Protein AF-N8WRQ3-F1 (afdb_monomer)

Structure (mmCIF, N/CA/C/O backbone):
data_AF-N8WRQ3-F1
#
_entry.id   AF-N8WRQ3-F1
#
loop_
_atom_site.group_PDB
_atom_site.id
_atom_site.type_symbol
_atom_site.label_atom_id
_atom_site.label_alt_id
_atom_site.label_comp_id
_atom_site.label_asym_id
_atom_site.label_entity_id
_atom_site.label_seq_id
_atom_site.pdbx_PDB_ins_code
_atom_site.Cartn_x
_atom_site.Cartn_y
_atom_site.Cartn_z
_atom_site.occupancy
_atom_site.B_iso_or_equiv
_atom_site.auth_seq_id
_atom_site.auth_comp_id
_atom_site.auth_asym_id
_atom_site.auth_atom_id
_atom_site.pd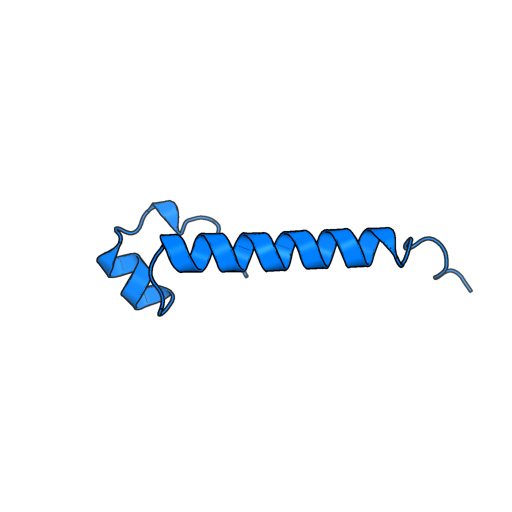bx_PDB_model_num
ATOM 1 N N . MET A 1 1 ? 10.363 9.667 -0.250 1.00 50.66 1 MET A N 1
ATOM 2 C CA . MET A 1 1 ? 9.105 9.711 0.524 1.00 50.66 1 MET A CA 1
ATOM 3 C C . MET A 1 1 ? 9.286 8.853 1.767 1.00 50.66 1 MET A C 1
ATOM 5 O O . MET A 1 1 ? 9.518 7.661 1.616 1.00 50.66 1 MET A O 1
ATOM 9 N N . ARG A 1 2 ? 9.278 9.433 2.974 1.00 53.09 2 ARG A N 1
ATOM 10 C CA . ARG A 1 2 ? 9.438 8.660 4.220 1.00 53.09 2 ARG A CA 1
ATOM 11 C C . ARG A 1 2 ? 8.076 8.121 4.667 1.00 53.09 2 ARG A C 1
ATOM 13 O O . ARG A 1 2 ? 7.398 8.738 5.478 1.00 53.09 2 ARG A O 1
ATOM 20 N N . TYR A 1 3 ? 7.666 6.982 4.113 1.00 63.66 3 TYR A N 1
ATOM 21 C CA . TYR A 1 3 ? 6.448 6.254 4.514 1.00 63.66 3 TYR A CA 1
ATOM 22 C C . TYR A 1 3 ? 6.656 5.370 5.758 1.00 63.66 3 TYR A C 1
ATOM 24 O O . TYR A 1 3 ? 5.856 4.481 6.035 1.00 63.66 3 TYR A O 1
ATOM 32 N N . GLU A 1 4 ? 7.731 5.613 6.510 1.00 62.66 4 GLU A N 1
ATOM 33 C CA . GLU A 1 4 ? 8.325 4.703 7.500 1.00 62.66 4 GLU A CA 1
ATOM 34 C C . GLU A 1 4 ? 7.381 4.299 8.644 1.00 62.66 4 GLU A C 1
ATOM 36 O O . GLU A 1 4 ? 7.672 3.345 9.350 1.00 62.66 4 GLU A O 1
ATOM 41 N N . ASN A 1 5 ? 6.226 4.956 8.803 1.00 70.88 5 ASN A N 1
ATOM 42 C CA . ASN A 1 5 ? 5.274 4.666 9.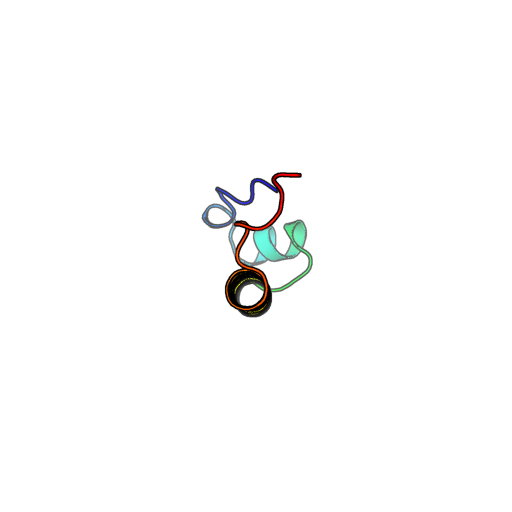874 1.00 70.88 5 ASN A CA 1
ATOM 43 C C . ASN A 1 5 ? 3.808 4.624 9.410 1.00 70.88 5 ASN A C 1
ATOM 45 O O . ASN A 1 5 ? 2.919 5.023 10.157 1.00 70.88 5 ASN A O 1
ATOM 49 N N . LEU A 1 6 ? 3.513 4.152 8.193 1.00 77.00 6 LEU A N 1
ATOM 50 C CA . LEU A 1 6 ? 2.118 3.954 7.755 1.00 77.00 6 LEU A CA 1
ATOM 51 C C . LEU A 1 6 ? 1.379 2.827 8.513 1.00 77.00 6 LEU A C 1
ATOM 53 O O . LEU A 1 6 ? 0.163 2.671 8.381 1.00 77.00 6 LEU A O 1
ATOM 57 N N . THR A 1 7 ? 2.104 2.036 9.301 1.00 80.69 7 THR A N 1
ATOM 58 C CA . THR A 1 7 ? 1.577 0.964 10.157 1.00 80.69 7 THR A CA 1
ATOM 59 C C . THR A 1 7 ? 0.874 1.476 11.412 1.00 80.69 7 THR A C 1
ATOM 61 O O . THR A 1 7 ? 0.089 0.735 11.989 1.00 80.69 7 THR A O 1
ATOM 64 N N . LYS A 1 8 ? 1.120 2.728 11.827 1.00 87.81 8 LYS A N 1
ATOM 65 C CA . LYS A 1 8 ? 0.516 3.310 13.040 1.00 87.81 8 LYS A CA 1
ATOM 66 C C . LYS A 1 8 ? -0.931 3.774 12.863 1.00 87.81 8 LYS A C 1
ATOM 68 O O . LYS A 1 8 ? -1.587 4.072 13.849 1.00 87.81 8 LYS A O 1
ATOM 73 N N . PHE A 1 9 ? -1.370 3.906 11.616 1.00 90.12 9 PHE A N 1
ATOM 74 C CA . PHE A 1 9 ? -2.710 4.361 11.269 1.00 90.12 9 PHE A CA 1
ATOM 75 C C . PHE A 1 9 ? -3.620 3.157 11.093 1.00 90.12 9 PHE A C 1
ATOM 77 O O . PHE A 1 9 ? -3.199 2.176 10.469 1.00 90.12 9 PHE A O 1
ATOM 84 N N . ASP A 1 10 ? -4.860 3.248 11.563 1.00 93.69 10 ASP A N 1
ATOM 85 C CA . ASP A 1 10 ? -5.885 2.271 11.200 1.00 93.69 10 ASP A CA 1
ATOM 86 C C . ASP A 1 10 ? -6.254 2.377 9.703 1.00 93.69 10 ASP A C 1
ATOM 88 O O . ASP A 1 10 ? -5.729 3.212 8.962 1.00 93.69 10 ASP A O 1
ATOM 92 N N . ASP A 1 11 ? -7.125 1.504 9.200 1.00 93.75 11 ASP A N 1
ATOM 93 C CA . ASP A 1 11 ? -7.472 1.499 7.772 1.00 93.75 11 ASP A CA 1
ATOM 94 C C . ASP A 1 11 ? -8.263 2.736 7.318 1.00 93.75 11 ASP A C 1
ATOM 96 O O . ASP A 1 11 ? -8.179 3.124 6.147 1.00 93.75 11 ASP A O 1
ATOM 100 N N . ILE A 1 12 ? -9.003 3.381 8.222 1.00 94.31 12 ILE A N 1
ATOM 101 C CA . ILE A 1 12 ? -9.763 4.600 7.934 1.00 94.31 12 ILE A CA 1
ATOM 102 C C . ILE A 1 12 ? -8.800 5.784 7.839 1.00 94.31 12 ILE A C 1
ATOM 104 O O . ILE A 1 12 ? -8.822 6.525 6.852 1.00 94.31 12 ILE A O 1
ATOM 108 N N . GLU A 1 13 ? -7.939 5.951 8.838 1.00 94.19 13 GLU A N 1
ATOM 109 C CA . GLU A 1 13 ? -6.894 6.971 8.895 1.00 94.19 13 GLU A CA 1
ATOM 110 C C . GLU A 1 13 ? -5.913 6.827 7.732 1.00 94.19 13 GLU A C 1
ATOM 112 O O . GLU A 1 13 ? -5.603 7.804 7.047 1.00 94.19 13 GLU A O 1
ATOM 117 N N . PHE A 1 14 ? -5.489 5.598 7.440 1.00 94.12 14 PHE A N 1
ATOM 118 C CA . PHE A 1 14 ? -4.631 5.292 6.305 1.00 94.12 14 PHE A CA 1
ATOM 119 C C . PHE A 1 14 ? -5.285 5.705 4.988 1.00 94.12 14 PHE A C 1
ATOM 121 O O . PHE A 1 14 ? -4.660 6.393 4.179 1.00 94.12 14 PHE A O 1
ATOM 128 N N . LYS A 1 15 ? -6.554 5.333 4.767 1.00 94.75 15 LYS A N 1
ATOM 129 C CA . LYS A 1 15 ? -7.267 5.691 3.535 1.00 94.75 15 LYS A CA 1
ATOM 130 C C . LYS A 1 15 ? -7.418 7.204 3.392 1.00 94.75 15 LYS A C 1
ATOM 132 O O . LYS A 1 15 ? -7.301 7.710 2.280 1.00 94.75 15 LYS A O 1
ATOM 137 N N . ARG A 1 16 ? -7.646 7.930 4.491 1.00 94.75 16 ARG A N 1
ATOM 138 C CA . ARG A 1 16 ? -7.691 9.402 4.487 1.00 94.75 16 ARG A CA 1
ATOM 139 C C . ARG A 1 16 ? -6.340 10.016 4.123 1.00 94.75 16 ARG A C 1
ATOM 141 O O . ARG A 1 16 ? -6.310 10.982 3.372 1.00 94.75 16 ARG A O 1
ATOM 148 N N . LEU A 1 17 ? -5.247 9.452 4.632 1.00 91.88 17 LEU A N 1
ATOM 149 C CA . LEU A 1 17 ? -3.894 9.953 4.394 1.00 91.88 17 LEU A CA 1
ATOM 150 C C . LEU A 1 17 ? -3.390 9.663 2.972 1.00 91.88 17 LEU A C 1
ATOM 152 O O . LEU A 1 17 ? -2.760 10.515 2.354 1.00 91.88 17 LEU A O 1
ATOM 156 N N . VAL A 1 18 ? -3.632 8.451 2.471 1.00 90.94 18 VAL A N 1
ATOM 157 C CA . VAL A 1 18 ? -3.019 7.934 1.235 1.00 90.94 18 VAL A CA 1
ATOM 158 C C . VAL A 1 18 ? -3.988 7.969 0.042 1.00 90.94 18 VAL A C 1
ATOM 160 O O . VAL A 1 18 ? -3.565 7.879 -1.106 1.00 90.94 18 VAL A O 1
ATOM 163 N N . GLY A 1 19 ? -5.294 8.107 0.287 1.00 94.69 19 GLY A N 1
ATOM 164 C CA . GLY A 1 19 ? -6.335 8.192 -0.746 1.00 94.69 19 GLY A CA 1
ATOM 165 C C . GLY A 1 19 ? -6.829 6.842 -1.281 1.00 94.69 19 GLY A C 1
ATOM 166 O O . GLY A 1 19 ? -7.787 6.799 -2.050 1.00 94.69 19 GLY A O 1
ATOM 167 N N . VAL A 1 20 ? -6.226 5.726 -0.858 1.00 95.19 20 VAL A N 1
ATOM 168 C CA . VAL A 1 20 ? -6.578 4.360 -1.285 1.00 95.19 20 VAL A CA 1
ATOM 169 C C . VAL A 1 20 ? -6.624 3.395 -0.101 1.00 95.19 20 VAL A C 1
ATOM 171 O O . VAL A 1 20 ? -6.103 3.680 0.975 1.00 95.19 20 VAL A O 1
ATOM 174 N N . THR A 1 21 ? -7.257 2.234 -0.281 1.00 96.19 21 THR A N 1
ATOM 175 C CA . THR A 1 21 ? -7.275 1.190 0.753 1.00 96.19 21 THR A CA 1
ATOM 176 C C . THR A 1 21 ? -5.897 0.544 0.904 1.00 96.19 21 THR A C 1
ATOM 178 O O . THR A 1 21 ? -5.142 0.429 -0.066 1.00 96.19 21 THR A O 1
ATOM 181 N N . ARG A 1 22 ? -5.581 0.063 2.111 1.00 93.81 22 ARG A N 1
ATOM 182 C CA . ARG A 1 22 ? -4.304 -0.606 2.399 1.00 93.81 22 ARG A CA 1
ATOM 183 C C . ARG A 1 22 ? -4.020 -1.803 1.477 1.00 93.81 22 ARG A C 1
ATOM 185 O O . ARG A 1 22 ? -2.911 -1.862 0.949 1.00 93.81 22 ARG A O 1
ATOM 192 N N . PRO A 1 23 ? -4.988 -2.691 1.162 1.00 95.62 23 PRO A N 1
ATOM 193 C CA . PRO A 1 23 ? -4.742 -3.777 0.212 1.00 95.62 23 PRO A CA 1
ATOM 194 C C . PRO A 1 23 ? -4.381 -3.299 -1.200 1.00 95.62 23 PRO A C 1
ATOM 196 O O . PRO A 1 23 ? -3.557 -3.927 -1.864 1.00 95.62 23 PRO A O 1
ATOM 199 N N . LEU A 1 24 ? -4.978 -2.198 -1.677 1.00 95.81 24 LEU A N 1
ATOM 200 C CA . LEU A 1 24 ? -4.646 -1.631 -2.987 1.00 95.81 24 LEU A CA 1
ATOM 201 C C . LEU A 1 24 ? -3.258 -0.985 -2.965 1.00 95.81 24 LEU A C 1
ATOM 203 O O . LEU A 1 24 ? -2.457 -1.241 -3.861 1.00 95.81 24 LEU A O 1
ATOM 207 N N . PHE A 1 25 ? -2.953 -0.221 -1.916 1.00 93.94 25 PHE A N 1
ATOM 208 C CA . PHE A 1 25 ? -1.637 0.384 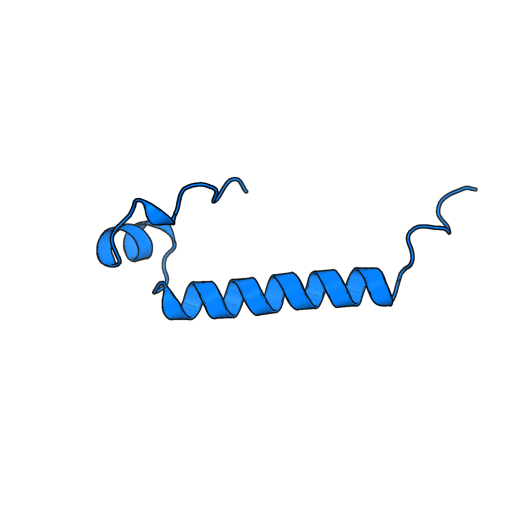-1.731 1.00 93.94 25 PHE A CA 1
ATOM 209 C C . PHE A 1 25 ? -0.513 -0.658 -1.756 1.00 93.94 25 PHE A C 1
ATOM 211 O O . PHE A 1 25 ? 0.456 -0.486 -2.487 1.00 93.94 25 PHE A O 1
ATOM 218 N N . CYS A 1 26 ? -0.661 -1.772 -1.031 1.00 92.38 26 CYS A N 1
ATOM 219 C CA . CYS A 1 2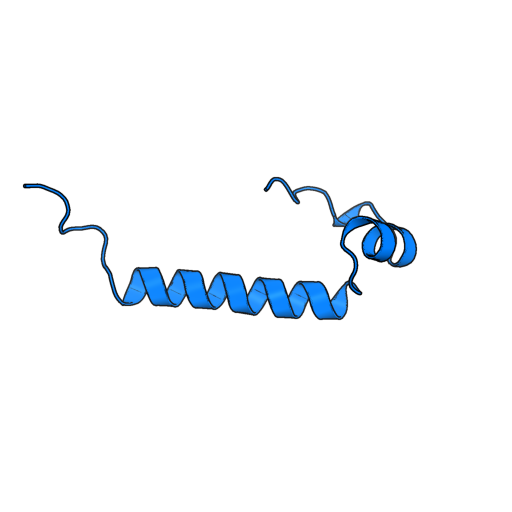6 ? 0.344 -2.839 -1.022 1.00 92.38 26 CYS A CA 1
ATOM 220 C C . CYS A 1 26 ? 0.590 -3.427 -2.420 1.00 92.38 26 CYS A C 1
ATOM 222 O O . CYS A 1 26 ? 1.731 -3.703 -2.777 1.00 92.38 26 CYS A O 1
ATOM 224 N N . LYS A 1 27 ? -0.458 -3.586 -3.240 1.00 95.94 27 LYS A N 1
ATOM 225 C CA . LYS A 1 27 ? -0.301 -4.041 -4.632 1.00 95.94 27 LYS A CA 1
ATOM 226 C C . LYS A 1 27 ? 0.458 -3.019 -5.478 1.00 95.94 27 LYS A C 1
ATOM 228 O O . LYS A 1 27 ? 1.318 -3.409 -6.260 1.00 95.94 27 LYS A O 1
ATOM 233 N N . MET A 1 28 ? 0.156 -1.731 -5.319 1.00 94.56 28 MET A N 1
ATOM 234 C CA . MET A 1 28 ? 0.853 -0.656 -6.033 1.00 94.56 28 MET A CA 1
ATOM 235 C C . MET A 1 28 ? 2.335 -0.604 -5.652 1.00 94.56 28 MET A C 1
ATOM 237 O O . MET A 1 28 ? 3.185 -0.523 -6.534 1.00 94.56 28 MET A O 1
ATOM 241 N N . ASP A 1 29 ? 2.647 -0.711 -4.360 1.00 91.25 29 ASP A N 1
ATOM 242 C CA . ASP A 1 29 ? 4.025 -0.716 -3.867 1.00 91.25 29 ASP A CA 1
ATOM 243 C C . ASP A 1 29 ? 4.824 -1.907 -4.419 1.00 91.25 29 ASP A C 1
ATOM 245 O O . ASP A 1 29 ? 5.934 -1.731 -4.915 1.00 91.25 29 ASP A O 1
ATOM 249 N N . LEU A 1 30 ? 4.229 -3.1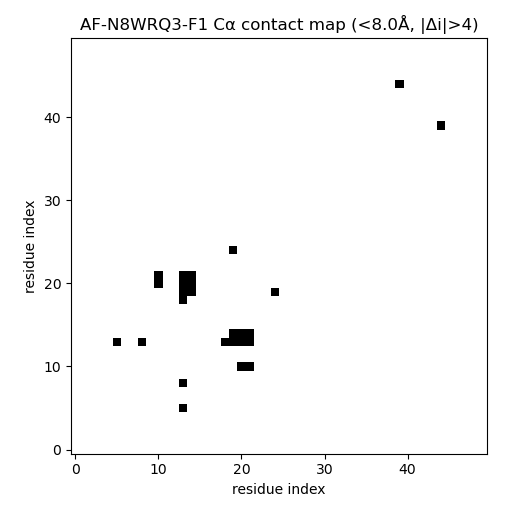05 -4.459 1.00 93.75 30 LEU A N 1
ATOM 250 C CA . LEU A 1 30 ? 4.852 -4.279 -5.082 1.00 93.75 30 LEU A CA 1
ATOM 251 C C . LEU A 1 30 ? 5.176 -4.058 -6.567 1.00 93.75 30 LEU A C 1
ATOM 253 O O . LEU A 1 30 ? 6.266 -4.414 -7.010 1.00 93.75 30 LEU A O 1
ATOM 257 N N . VAL A 1 31 ? 4.266 -3.444 -7.332 1.00 94.56 31 VAL A N 1
ATOM 258 C CA . VAL A 1 31 ? 4.504 -3.122 -8.751 1.00 94.56 31 VAL A CA 1
ATOM 259 C C . VAL A 1 31 ? 5.668 -2.141 -8.907 1.00 94.56 31 VAL A C 1
ATOM 261 O O . VAL A 1 31 ? 6.517 -2.337 -9.776 1.00 94.56 31 VAL A O 1
ATOM 264 N N . LEU A 1 32 ? 5.743 -1.111 -8.059 1.00 92.06 32 LEU A N 1
ATOM 265 C CA . LEU A 1 32 ? 6.838 -0.137 -8.086 1.00 92.06 32 LEU A CA 1
ATOM 266 C C . LEU A 1 32 ? 8.183 -0.777 -7.725 1.00 92.06 32 LEU A C 1
ATOM 268 O O . LEU A 1 32 ? 9.177 -0.546 -8.414 1.00 92.06 32 LEU A O 1
ATOM 272 N N . GLN A 1 33 ? 8.218 -1.611 -6.683 1.00 90.75 33 GLN A N 1
ATOM 273 C CA . GLN A 1 33 ? 9.423 -2.346 -6.300 1.00 90.75 33 GLN A CA 1
ATOM 274 C C . GLN A 1 33 ? 9.905 -3.263 -7.426 1.00 90.75 33 GLN A C 1
ATOM 276 O O . GLN A 1 33 ? 11.104 -3.321 -7.700 1.00 90.75 33 GLN A O 1
ATOM 281 N N . GLU A 1 34 ? 8.986 -3.964 -8.091 1.00 92.56 34 GLU A N 1
ATOM 282 C CA . GLU A 1 34 ? 9.333 -4.854 -9.194 1.00 92.56 34 GLU A CA 1
ATOM 283 C C . GLU A 1 34 ? 9.846 -4.061 -10.404 1.00 92.56 34 GLU A C 1
ATOM 285 O O . GLU A 1 34 ? 10.889 -4.399 -10.962 1.00 92.56 34 GLU A O 1
ATOM 290 N N . ALA A 1 35 ? 9.211 -2.938 -10.751 1.00 90.25 35 ALA A N 1
ATOM 291 C CA . ALA A 1 35 ? 9.694 -2.046 -11.805 1.00 90.25 35 ALA A CA 1
ATOM 292 C C . ALA A 1 35 ? 11.122 -1.531 -11.532 1.00 90.25 35 ALA A C 1
ATOM 294 O O . ALA A 1 35 ? 11.962 -1.505 -12.436 1.00 90.25 35 ALA A O 1
ATOM 295 N N . GLU A 1 36 ? 11.433 -1.171 -10.284 1.00 89.50 36 GLU A N 1
ATOM 296 C CA . GLU A 1 36 ? 12.784 -0.768 -9.879 1.00 89.50 36 GLU A CA 1
ATOM 297 C C . GLU A 1 36 ? 13.797 -1.925 -9.953 1.00 89.50 36 GLU A C 1
ATOM 299 O O . GLU A 1 36 ? 14.947 -1.719 -10.353 1.00 89.50 36 GLU A O 1
ATOM 304 N N . ARG A 1 37 ? 13.392 -3.166 -9.646 1.00 87.06 37 ARG A N 1
ATOM 305 C CA . ARG A 1 37 ? 14.243 -4.353 -9.862 1.00 87.06 37 ARG A CA 1
ATOM 306 C C . ARG A 1 37 ? 14.525 -4.583 -11.344 1.00 87.06 37 ARG A C 1
ATOM 308 O O . ARG A 1 37 ? 15.676 -4.829 -11.707 1.00 87.06 37 ARG A O 1
ATOM 315 N N . PHE A 1 38 ? 13.514 -4.464 -12.204 1.00 83.06 38 PHE A N 1
ATOM 316 C CA . PHE A 1 38 ? 13.683 -4.602 -13.652 1.00 83.06 38 PHE A CA 1
ATOM 317 C C . PHE A 1 38 ? 14.620 -3.537 -14.225 1.00 83.06 38 PHE A C 1
ATOM 319 O O . PHE A 1 38 ? 15.521 -3.881 -14.988 1.00 83.06 38 PHE A O 1
ATOM 326 N N . LYS A 1 39 ? 14.489 -2.272 -13.807 1.00 78.81 39 LYS A N 1
ATOM 327 C CA . LYS A 1 39 ? 15.427 -1.202 -14.192 1.00 78.81 39 LYS A CA 1
ATOM 328 C C . LYS A 1 39 ? 16.878 -1.551 -13.857 1.00 78.81 39 LYS A C 1
ATOM 330 O 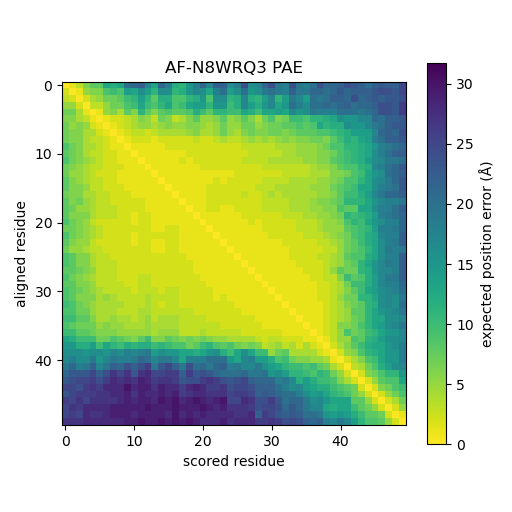O . LYS A 1 39 ? 17.741 -1.429 -14.720 1.00 78.81 39 LYS A O 1
ATOM 335 N N . LYS A 1 40 ? 17.143 -2.043 -12.640 1.00 70.06 40 LYS A N 1
ATOM 336 C CA . LYS A 1 40 ? 18.493 -2.465 -12.213 1.00 70.06 40 LYS A CA 1
ATOM 337 C C . LYS A 1 40 ? 19.023 -3.669 -12.994 1.00 70.06 40 LYS A C 1
ATOM 339 O O . LYS A 1 40 ? 20.228 -3.789 -13.180 1.00 70.06 40 LYS A O 1
ATOM 344 N N . LYS A 1 41 ? 18.137 -4.562 -13.446 1.00 60.16 41 LYS A N 1
ATOM 345 C CA . LYS A 1 41 ? 18.499 -5.745 -14.241 1.00 60.16 41 LYS A CA 1
ATOM 346 C C . LYS A 1 41 ? 18.806 -5.404 -15.704 1.00 60.16 41 LYS A C 1
ATOM 348 O O . LYS A 1 41 ? 19.600 -6.099 -16.325 1.00 60.16 41 LYS A O 1
ATOM 353 N N . ILE A 1 42 ? 18.180 -4.357 -16.242 1.00 59.81 42 ILE A N 1
ATOM 354 C CA . ILE A 1 42 ? 18.337 -3.923 -17.639 1.00 59.81 42 ILE A CA 1
ATOM 355 C C . ILE A 1 42 ? 19.495 -2.925 -17.794 1.00 59.81 42 ILE A C 1
ATOM 357 O O . ILE A 1 42 ? 20.166 -2.935 -18.822 1.00 59.81 42 ILE A O 1
ATOM 361 N N . TRP A 1 43 ? 19.772 -2.102 -16.777 1.00 55.16 43 TRP A N 1
ATOM 362 C CA . TRP A 1 43 ? 20.872 -1.136 -16.788 1.00 55.16 43 TRP A CA 1
ATOM 363 C C . TRP A 1 43 ? 21.797 -1.345 -15.579 1.00 55.16 43 TRP A C 1
ATOM 365 O O . TRP A 1 43 ? 21.560 -0.766 -14.512 1.00 55.16 43 TRP A O 1
ATOM 375 N N . PRO A 1 44 ? 22.860 -2.163 -15.704 1.00 53.56 44 PRO A N 1
ATOM 376 C CA . PRO A 1 44 ? 23.887 -2.216 -14.680 1.00 53.56 44 PRO A CA 1
ATOM 377 C C . PRO A 1 44 ? 24.578 -0.850 -14.633 1.00 53.56 44 PRO A C 1
ATOM 379 O O . PRO A 1 44 ? 25.079 -0.352 -15.638 1.00 53.56 44 PRO A O 1
ATOM 382 N N . SER A 1 45 ? 24.608 -0.227 -13.456 1.00 53.91 45 SER A N 1
ATOM 383 C CA . SER A 1 45 ? 25.177 1.106 -13.201 1.00 53.91 45 SER A CA 1
ATOM 384 C C . SER A 1 45 ? 26.708 1.192 -13.372 1.00 53.91 45 SER A C 1
ATOM 386 O O . SER A 1 45 ? 27.336 2.091 -12.829 1.00 53.91 45 SER A O 1
ATOM 388 N N . SER A 1 46 ? 27.323 0.277 -14.121 1.00 52.69 46 SER A N 1
ATOM 389 C CA . SER A 1 46 ? 28.765 0.177 -14.356 1.00 52.69 46 SER A CA 1
ATOM 390 C C . SER A 1 46 ? 29.234 0.809 -15.676 1.00 52.69 46 SER A C 1
ATOM 392 O O . SER A 1 46 ? 30.335 0.509 -16.120 1.00 52.69 46 SER A O 1
ATOM 394 N N . GLN A 1 47 ? 28.435 1.668 -16.320 1.00 53.41 47 GLN A N 1
ATOM 395 C CA . GLN A 1 47 ? 28.839 2.383 -17.549 1.00 53.41 47 GLN A CA 1
ATOM 396 C C . GLN A 1 47 ? 28.673 3.911 -17.490 1.00 53.41 47 GLN A C 1
ATOM 398 O O . GLN A 1 47 ? 28.516 4.564 -18.516 1.00 53.41 47 GLN A O 1
ATOM 403 N N . LEU A 1 48 ? 28.740 4.508 -16.298 1.00 52.66 48 LEU A N 1
ATOM 404 C CA . LEU A 1 48 ? 28.895 5.961 -16.146 1.00 52.66 48 LEU A CA 1
ATOM 405 C C . LEU A 1 48 ? 30.231 6.271 -15.466 1.00 52.66 48 LEU A C 1
ATOM 407 O O . LEU A 1 48 ? 30.290 6.768 -14.347 1.00 52.66 48 LEU A O 1
ATOM 411 N N . SER A 1 49 ? 31.307 5.938 -16.167 1.00 47.81 49 SER A N 1
ATOM 412 C CA . SER A 1 49 ? 32.622 6.546 -15.991 1.00 47.81 49 SER A CA 1
ATOM 413 C C . SER A 1 49 ? 33.195 6.760 -17.390 1.00 47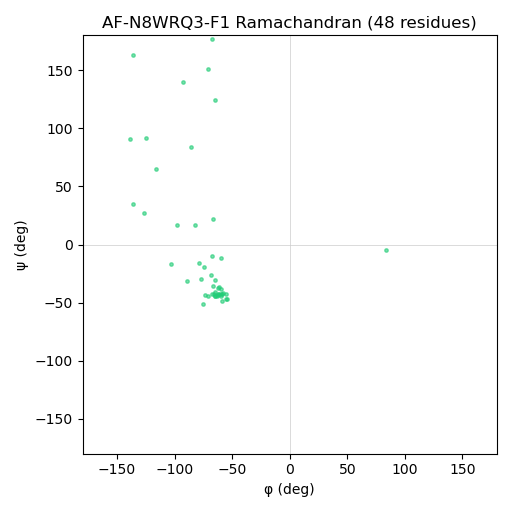.81 49 SER A C 1
ATOM 415 O O . SER A 1 49 ? 33.785 5.843 -17.955 1.00 47.81 49 SER A O 1
ATOM 417 N N . ASN A 1 50 ? 32.932 7.939 -17.948 1.00 42.22 50 ASN A N 1
ATOM 418 C CA . ASN A 1 50 ? 33.701 8.557 -19.025 1.00 42.22 50 ASN A CA 1
ATOM 419 C C . ASN A 1 50 ? 34.014 9.980 -18.578 1.00 42.22 50 ASN A C 1
ATOM 421 O O . ASN A 1 50 ? 33.063 10.639 -18.097 1.00 42.22 50 A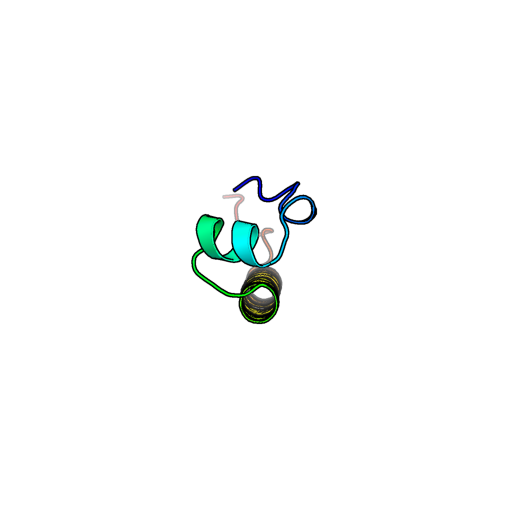SN A O 1
#

Radius of gyration: 15.89 Å; Cα contacts (8 Å, |Δi|>4): 13; chains: 1; bounding box: 44×16×32 Å

Secondary structure (DSSP, 8-state):
---TTGGGS-HHHHHHHHSS-HHHHHHHHHHHHHHHHHHHHHS-S-----

Organism: NCBI:txid1217656

pLDDT: mean 80.24, std 17.35, range [42.22, 96.19]

Nearest PDB structures (foldseek):
  2rjx-assembly2_B  TM=5.771E-01  e=9.369E-01  Gallus gallus
  2w48-assembly1_B  TM=5.718E-01  e=9.027E+00  Klebsiella pneumoniae

Foldseek 3Di:
DCPVPLVVDDQVRSCVVPVDGPVVVVVVVVVVV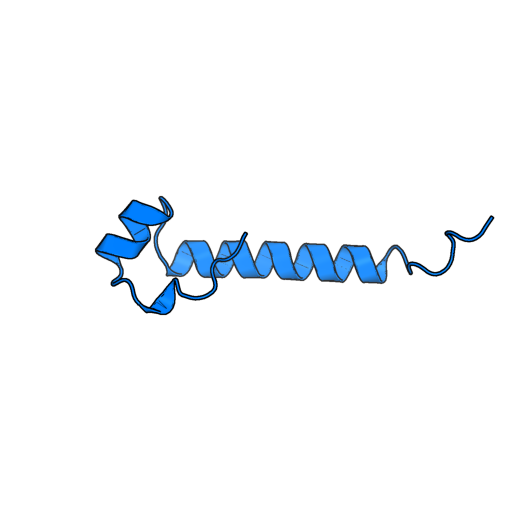VVVVVVCVVDPPPPPDD

Solvent-accessible surface area (backbone atoms only — not comparable to full-atom values): 3243 Å² total; per-residue (Å²): 133,91,68,87,64,65,81,79,44,54,71,68,57,37,24,71,75,71,72,46,50,65,76,58,48,54,53,53,51,53,52,53,54,48,52,55,50,50,50,53,72,75,49,68,88,84,79,83,82,130

Sequence (50 aa):
MRYENLTKFDDIEFKRLVGVTRPLFCKMDLVLQEAERFKKKIWPSSQLSN

Mean predicted aligned error: 9.25 Å